Protein AF-A0A428TDK7-F1 (afdb_monomer)

Sequence (133 aa):
MKQLCYGEAQVRDIFYQRVRKECAEEIKAFAACALGRTFTVSFACRPEHRTMNSCMKLHATQAEHDAAREEWFALRIERQKERERKAKMAAAQEEFMREWWGLPEHVRLSRQKEMEQRGERIHGLTAKDRPEK

Mean predicted aligned error: 12.49 Å

Structure (mmCIF, N/CA/C/O backbone):
data_AF-A0A428TDK7-F1
#
_entry.id   AF-A0A428TDK7-F1
#
loop_
_atom_site.group_PDB
_atom_site.id
_atom_site.type_symbol
_atom_site.label_atom_id
_atom_site.label_alt_id
_atom_site.label_comp_id
_atom_site.label_asym_id
_atom_site.label_entity_id
_atom_site.label_seq_id
_atom_site.pdbx_PDB_ins_code
_atom_site.Cartn_x
_atom_site.Cartn_y
_atom_site.Cartn_z
_atom_site.occupancy
_atom_site.B_iso_or_equiv
_atom_site.auth_seq_id
_atom_site.auth_comp_id
_atom_site.auth_asym_id
_atom_site.auth_atom_id
_atom_site.pdbx_PDB_model_num
ATOM 1 N N . MET A 1 1 ? 20.877 -19.533 3.302 1.00 40.62 1 MET A N 1
ATOM 2 C CA . MET A 1 1 ? 19.699 -19.366 4.192 1.00 40.62 1 MET A CA 1
ATOM 3 C C . MET A 1 1 ? 19.420 -17.931 4.662 1.00 40.62 1 MET A C 1
ATOM 5 O O . MET A 1 1 ? 18.272 -17.655 4.968 1.00 40.62 1 MET A O 1
ATOM 9 N N . LYS A 1 2 ? 20.375 -16.982 4.676 1.00 38.44 2 LYS A N 1
ATOM 10 C CA . LYS A 1 2 ? 20.127 -15.599 5.159 1.00 38.44 2 LYS A CA 1
ATOM 11 C C . LYS A 1 2 ? 19.197 -14.722 4.289 1.00 38.44 2 LYS A C 1
ATOM 13 O O . LYS A 1 2 ? 18.702 -13.716 4.779 1.00 38.44 2 LYS A O 1
ATOM 18 N N . GLN A 1 3 ? 18.895 -15.102 3.042 1.00 43.09 3 GLN A N 1
ATOM 19 C CA . GLN A 1 3 ? 18.046 -14.298 2.141 1.00 43.09 3 GLN A CA 1
ATOM 20 C C . GLN A 1 3 ? 16.531 -14.397 2.424 1.00 43.09 3 GLN A C 1
ATOM 22 O O . GLN A 1 3 ? 15.757 -13.645 1.834 1.00 43.09 3 GLN A O 1
ATOM 27 N N . LEU A 1 4 ? 16.097 -15.317 3.294 1.00 51.19 4 LEU A N 1
ATOM 28 C CA . LEU A 1 4 ? 14.676 -15.557 3.584 1.00 51.19 4 LEU A CA 1
ATOM 29 C C . LEU A 1 4 ? 14.100 -14.623 4.670 1.00 51.19 4 LEU A C 1
ATOM 31 O O . LEU A 1 4 ? 12.904 -14.369 4.653 1.00 51.19 4 LEU A O 1
ATOM 35 N N . CYS A 1 5 ? 14.924 -14.038 5.552 1.00 50.19 5 CYS A N 1
ATOM 36 C CA . CYS A 1 5 ? 14.425 -13.219 6.674 1.00 50.19 5 CYS A CA 1
ATOM 37 C C . CYS A 1 5 ? 14.061 -11.765 6.315 1.00 50.19 5 CYS A C 1
ATOM 39 O O . CYS A 1 5 ? 13.210 -11.178 6.974 1.00 50.19 5 CYS A O 1
ATOM 41 N N . TYR A 1 6 ? 14.671 -11.156 5.288 1.00 54.62 6 TYR A N 1
ATOM 42 C CA . TYR A 1 6 ? 14.461 -9.723 4.989 1.00 54.62 6 TYR A CA 1
ATOM 43 C C . TYR A 1 6 ? 13.045 -9.412 4.454 1.00 54.62 6 TYR A C 1
ATOM 45 O O . TYR A 1 6 ? 12.609 -8.265 4.471 1.00 54.62 6 TYR A O 1
ATOM 53 N N . GLY A 1 7 ? 12.309 -10.427 3.986 1.00 64.56 7 GLY A N 1
ATOM 54 C CA . GLY A 1 7 ? 10.972 -10.266 3.403 1.00 64.56 7 GLY A CA 1
ATOM 55 C C . GLY A 1 7 ? 9.819 -10.244 4.408 1.00 64.56 7 GLY A C 1
ATOM 56 O O . GLY A 1 7 ? 8.739 -9.777 4.060 1.00 64.56 7 GLY A O 1
ATOM 57 N N . GLU A 1 8 ? 10.014 -10.705 5.647 1.00 70.88 8 GLU A N 1
ATOM 58 C CA . GLU A 1 8 ? 8.889 -10.933 6.569 1.00 70.88 8 GLU A CA 1
ATOM 59 C C . GLU A 1 8 ? 8.177 -9.641 6.988 1.00 70.88 8 GLU A C 1
ATOM 61 O O . GLU A 1 8 ? 6.958 -9.630 7.126 1.00 70.88 8 GLU A O 1
ATOM 66 N N . ALA A 1 9 ? 8.905 -8.524 7.100 1.00 78.94 9 ALA A N 1
ATOM 67 C CA . ALA A 1 9 ? 8.295 -7.224 7.379 1.00 78.94 9 ALA A CA 1
ATOM 68 C C . ALA A 1 9 ? 7.352 -6.773 6.247 1.00 78.94 9 ALA A C 1
ATOM 70 O O . ALA A 1 9 ? 6.251 -6.310 6.524 1.00 78.94 9 ALA A O 1
ATOM 71 N N . GLN A 1 10 ? 7.744 -6.975 4.983 1.00 79.06 10 GLN A N 1
ATOM 72 C CA . GLN A 1 10 ? 6.904 -6.628 3.830 1.00 79.06 10 GLN A CA 1
ATOM 73 C C . GLN A 1 10 ? 5.713 -7.577 3.672 1.00 79.06 10 GLN A C 1
ATOM 75 O O . GLN A 1 10 ? 4.628 -7.132 3.306 1.00 79.06 10 GLN A O 1
ATOM 80 N N . VAL A 1 11 ? 5.892 -8.869 3.968 1.00 84.88 11 VAL A N 1
ATOM 81 C CA . VAL A 1 11 ? 4.779 -9.833 4.014 1.00 84.88 11 VAL A CA 1
ATOM 82 C C . VAL A 1 11 ? 3.766 -9.411 5.078 1.00 84.88 11 VAL A C 1
ATOM 84 O O . VAL A 1 11 ? 2.566 -9.387 4.812 1.00 84.88 11 VAL A O 1
ATOM 87 N N . ARG A 1 12 ? 4.245 -8.986 6.251 1.00 84.31 12 ARG A N 1
ATOM 88 C CA . ARG A 1 12 ? 3.403 -8.497 7.344 1.00 84.31 12 ARG A CA 1
ATOM 89 C C . ARG A 1 12 ? 2.612 -7.240 6.959 1.00 84.31 12 ARG A C 1
ATOM 91 O O . ARG A 1 12 ? 1.458 -7.108 7.358 1.00 84.31 12 ARG A O 1
ATOM 98 N N . ASP A 1 13 ? 3.190 -6.343 6.163 1.00 86.44 13 ASP A N 1
ATOM 99 C CA . ASP A 1 13 ? 2.483 -5.156 5.670 1.00 86.44 13 ASP A CA 1
ATOM 100 C C . ASP A 1 13 ? 1.353 -5.523 4.695 1.00 86.44 13 ASP A C 1
ATOM 102 O O . ASP A 1 13 ? 0.246 -5.000 4.828 1.00 86.44 13 ASP A O 1
ATOM 106 N N . ILE A 1 14 ? 1.592 -6.455 3.763 1.00 86.56 14 ILE A N 1
ATOM 107 C CA . ILE A 1 14 ? 0.556 -6.971 2.845 1.00 86.56 14 ILE A CA 1
ATOM 108 C C . ILE A 1 14 ? -0.558 -7.665 3.635 1.00 86.56 14 ILE A C 1
ATOM 110 O O . ILE A 1 14 ? -1.741 -7.405 3.411 1.00 86.56 14 ILE A O 1
ATOM 114 N N . PHE A 1 15 ? -0.181 -8.491 4.610 1.00 88.06 15 PHE A N 1
ATOM 115 C CA . PHE A 1 15 ? -1.111 -9.157 5.514 1.00 88.06 15 PHE A CA 1
ATOM 116 C C . PHE A 1 15 ? -1.991 -8.147 6.265 1.00 88.06 15 PHE A C 1
ATOM 118 O O . PHE A 1 15 ? -3.217 -8.220 6.194 1.00 88.06 15 PHE A O 1
ATOM 125 N N . TYR A 1 16 ? -1.401 -7.134 6.909 1.00 87.06 16 TYR A N 1
ATOM 126 C CA . TYR A 1 16 ? -2.186 -6.110 7.598 1.00 87.06 16 TYR A CA 1
ATOM 127 C C . TYR A 1 16 ? -3.047 -5.280 6.645 1.00 87.06 16 TYR A C 1
ATOM 129 O O . TYR A 1 16 ? -4.131 -4.855 7.038 1.00 87.06 16 TYR A O 1
ATOM 137 N N . GLN A 1 17 ? -2.613 -5.044 5.405 1.00 88.62 17 GLN A N 1
ATOM 138 C CA . GLN A 1 17 ? -3.447 -4.377 4.406 1.00 88.62 17 GLN A CA 1
ATOM 139 C C . GLN A 1 17 ? -4.688 -5.200 4.046 1.00 88.62 17 GLN A C 1
ATOM 141 O O . GLN A 1 17 ? -5.762 -4.614 3.929 1.00 88.62 17 GLN A O 1
ATOM 146 N N . ARG A 1 18 ? -4.576 -6.527 3.906 1.00 86.81 18 ARG A N 1
ATOM 147 C CA . ARG A 1 18 ? -5.729 -7.410 3.653 1.00 86.81 18 ARG A CA 1
ATOM 148 C C . ARG A 1 18 ? -6.702 -7.420 4.830 1.00 86.81 18 ARG A C 1
ATOM 150 O O . ARG A 1 18 ? -7.862 -7.062 4.655 1.00 86.81 18 ARG A O 1
ATOM 157 N N . VAL A 1 19 ? -6.205 -7.671 6.043 1.00 88.88 19 VAL A N 1
ATOM 158 C CA . VAL A 1 19 ? -7.036 -7.684 7.263 1.00 88.88 19 VAL A CA 1
ATOM 159 C C . VAL A 1 19 ? -7.736 -6.332 7.470 1.00 88.88 19 VAL A C 1
ATOM 161 O O . VAL A 1 19 ? -8.909 -6.280 7.829 1.00 88.88 19 VAL A O 1
ATOM 164 N N . ARG A 1 20 ? -7.063 -5.206 7.193 1.00 88.62 20 ARG A N 1
ATOM 165 C CA . ARG A 1 20 ? -7.688 -3.872 7.281 1.00 88.62 20 ARG A CA 1
ATOM 166 C C . ARG A 1 20 ? -8.765 -3.630 6.224 1.00 88.62 20 ARG A C 1
ATOM 168 O O . ARG A 1 20 ? -9.675 -2.855 6.495 1.00 88.62 20 ARG A O 1
ATOM 175 N N . LYS A 1 21 ? -8.660 -4.239 5.039 1.00 89.62 21 LYS A N 1
ATOM 176 C CA . LYS A 1 21 ? -9.705 -4.156 4.006 1.00 89.62 21 LYS A CA 1
ATOM 177 C C . LYS A 1 21 ? -10.955 -4.925 4.426 1.00 89.62 21 LYS A C 1
ATOM 179 O O . LYS A 1 21 ? -12.052 -4.425 4.224 1.00 89.62 21 LYS A O 1
ATOM 184 N N . GLU A 1 22 ? -10.786 -6.093 5.038 1.00 89.06 22 GLU A N 1
ATOM 185 C CA . GLU A 1 22 ? -11.902 -6.909 5.536 1.00 89.06 22 GLU A CA 1
ATOM 186 C C . GLU A 1 22 ? -12.581 -6.258 6.750 1.00 89.06 22 GLU A C 1
ATOM 188 O O . GLU A 1 22 ? -13.803 -6.160 6.801 1.00 89.06 22 GLU A O 1
ATOM 193 N N . CYS A 1 23 ? -11.797 -5.705 7.679 1.00 92.25 23 CYS A N 1
ATOM 194 C CA . CYS A 1 23 ? -12.297 -5.026 8.879 1.00 92.25 23 CYS A CA 1
ATOM 195 C C . CYS A 1 23 ? -12.524 -3.510 8.696 1.00 92.25 23 CYS A C 1
ATOM 197 O O . CYS A 1 23 ? -12.451 -2.754 9.669 1.00 92.25 23 CYS A O 1
ATOM 199 N N . ALA A 1 24 ? -12.762 -3.035 7.468 1.00 92.62 24 ALA A N 1
ATOM 200 C CA . ALA A 1 24 ? -12.811 -1.601 7.162 1.00 92.62 24 ALA A CA 1
ATOM 201 C C . ALA A 1 24 ? -13.914 -0.848 7.931 1.00 92.62 24 ALA A C 1
ATOM 203 O O . ALA A 1 24 ? -13.671 0.256 8.423 1.00 92.62 24 ALA A O 1
ATOM 204 N N . GLU A 1 25 ? -15.094 -1.452 8.087 1.00 92.12 25 GLU A N 1
ATOM 205 C CA . GLU A 1 25 ? -16.227 -0.831 8.786 1.00 92.12 25 GLU A CA 1
ATOM 206 C C . GLU A 1 25 ? -15.944 -0.634 10.284 1.00 92.12 25 GLU A C 1
ATOM 208 O O . GLU A 1 25 ? -16.181 0.446 10.827 1.00 92.12 25 GLU A O 1
ATOM 213 N N . GLU A 1 26 ? -15.320 -1.617 10.938 1.00 90.44 26 GLU A N 1
ATOM 214 C CA . GLU A 1 26 ? -14.972 -1.523 12.362 1.00 90.44 26 GLU A CA 1
ATOM 215 C C . GLU A 1 26 ? -13.858 -0.503 12.624 1.00 90.44 26 GLU A C 1
ATOM 217 O O . GLU A 1 26 ? -13.877 0.234 13.613 1.00 9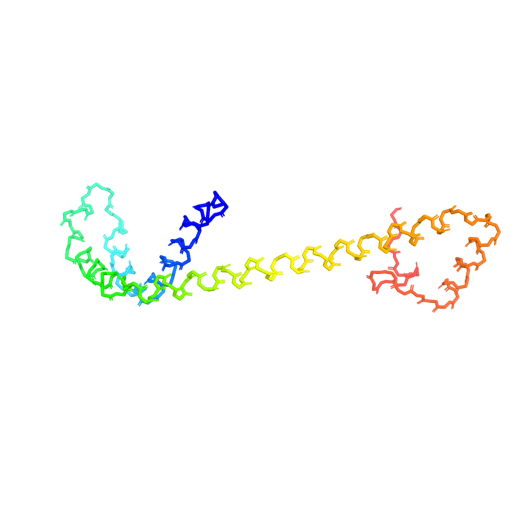0.44 26 GLU A O 1
ATOM 222 N N . ILE A 1 27 ? -12.896 -0.408 11.701 1.00 90.69 27 ILE A N 1
ATOM 223 C CA . ILE A 1 27 ? -11.845 0.616 11.747 1.00 90.69 27 ILE A CA 1
ATOM 224 C C . ILE A 1 27 ? -12.458 2.008 11.567 1.00 90.69 27 ILE A C 1
ATOM 226 O O . ILE A 1 27 ? -12.055 2.955 12.246 1.00 90.69 27 ILE A O 1
ATOM 230 N N . LYS A 1 28 ? -13.451 2.147 10.684 1.00 92.94 28 LYS A N 1
ATOM 231 C CA . LYS A 1 28 ? -14.156 3.410 10.453 1.00 92.94 28 LYS A CA 1
ATOM 232 C C . LYS A 1 28 ? -14.980 3.832 11.669 1.00 92.94 28 LYS A C 1
ATOM 234 O O . LYS A 1 28 ? -14.956 5.011 12.015 1.00 92.94 28 LYS A O 1
ATOM 239 N N . ALA A 1 29 ? -15.641 2.896 12.350 1.00 92.00 29 ALA A N 1
ATOM 240 C CA . ALA A 1 29 ? -16.352 3.163 13.601 1.00 92.00 29 ALA A CA 1
ATOM 241 C C . ALA A 1 29 ? -15.399 3.654 14.706 1.00 92.00 29 ALA A C 1
ATOM 243 O O . ALA A 1 29 ? -15.666 4.663 15.364 1.00 92.00 29 ALA A O 1
ATOM 244 N N . PHE A 1 30 ? -14.236 3.009 14.852 1.00 91.25 30 PHE A N 1
ATOM 245 C CA . PHE A 1 30 ? -13.193 3.472 15.769 1.00 91.25 30 PHE A CA 1
ATOM 246 C C . PHE A 1 30 ? -12.669 4.867 15.392 1.00 91.25 30 PHE A C 1
ATOM 248 O O . PHE A 1 30 ? -12.546 5.736 16.257 1.00 91.25 30 PHE A O 1
ATOM 255 N N . ALA A 1 31 ? -12.414 5.112 14.102 1.00 92.25 31 ALA A N 1
ATOM 256 C CA . ALA A 1 31 ? -11.965 6.411 13.612 1.00 92.25 31 ALA A CA 1
ATOM 257 C C . ALA A 1 31 ? -13.002 7.509 13.887 1.00 92.25 31 ALA A C 1
ATOM 259 O O . ALA A 1 31 ? -12.635 8.567 14.387 1.00 92.25 31 ALA A O 1
ATOM 260 N N . ALA A 1 32 ? -14.289 7.246 13.651 1.00 92.12 32 ALA A N 1
ATOM 261 C CA . ALA A 1 32 ? -15.371 8.185 13.936 1.00 92.12 32 ALA A CA 1
ATOM 262 C C . ALA A 1 32 ? -15.419 8.589 15.418 1.00 92.12 32 ALA A C 1
ATOM 264 O O . ALA A 1 32 ? -15.594 9.764 15.725 1.00 92.12 32 ALA A O 1
ATOM 265 N N . CYS A 1 33 ? -15.193 7.644 16.335 1.00 90.12 33 CYS A N 1
ATOM 266 C CA . CYS A 1 33 ? -15.114 7.939 17.765 1.00 90.12 33 CYS A CA 1
ATOM 267 C C . CYS A 1 33 ? -13.841 8.727 18.145 1.00 90.12 33 CYS A C 1
ATOM 269 O O . CYS A 1 33 ? -13.865 9.560 19.056 1.00 90.12 33 CYS A O 1
ATOM 271 N N . ALA A 1 34 ? -12.725 8.473 17.456 1.00 90.69 34 ALA A N 1
ATOM 272 C CA . ALA A 1 34 ? -11.449 9.145 17.697 1.00 90.69 34 ALA A CA 1
ATOM 273 C C . ALA A 1 34 ? -11.389 10.575 17.120 1.00 90.69 34 ALA A C 1
ATOM 275 O O . ALA A 1 34 ? -10.596 11.392 17.593 1.00 90.69 34 ALA A O 1
ATOM 276 N N . LEU A 1 35 ? -12.230 10.911 16.135 1.00 88.75 35 LEU A N 1
ATOM 277 C CA . LEU A 1 35 ? -12.323 12.258 15.567 1.00 88.75 35 LEU A CA 1
ATOM 278 C C . LEU A 1 35 ? -12.818 13.255 16.631 1.00 88.75 35 LEU A C 1
ATOM 280 O O . LEU A 1 35 ? -14.003 13.343 16.932 1.00 88.75 35 LEU A O 1
ATOM 284 N N . GLY A 1 36 ? -11.886 14.015 17.212 1.00 83.62 36 GLY A N 1
ATOM 285 C CA . GLY A 1 36 ? -12.171 15.053 18.213 1.00 83.62 36 GLY A CA 1
ATOM 286 C C . GLY A 1 36 ? -11.781 14.694 19.649 1.00 83.62 36 GLY A C 1
ATOM 287 O O . GLY A 1 36 ? -11.949 15.511 20.551 1.00 83.62 36 GLY A O 1
ATOM 288 N N . ARG A 1 37 ? -11.211 13.507 19.880 1.00 85.12 37 ARG A N 1
ATOM 289 C CA . ARG A 1 37 ? -10.626 13.115 21.169 1.00 85.12 37 ARG A CA 1
ATOM 290 C C . ARG A 1 37 ? -9.137 12.875 20.934 1.00 85.12 37 ARG A C 1
ATOM 292 O O . ARG A 1 37 ? -8.775 12.038 20.126 1.00 85.12 37 ARG A O 1
ATOM 299 N N . THR A 1 38 ? -8.258 13.622 21.595 1.00 80.94 38 THR A N 1
ATOM 300 C CA . THR A 1 38 ? -6.795 13.461 21.441 1.00 80.94 38 THR A CA 1
ATOM 301 C C . THR A 1 38 ? -6.180 12.699 22.609 1.00 80.94 38 THR A C 1
ATOM 303 O O . THR A 1 38 ? -5.324 11.845 22.409 1.00 80.94 38 THR A O 1
ATOM 306 N N . PHE A 1 39 ? -6.666 12.946 23.828 1.00 84.44 39 PHE A N 1
ATOM 307 C CA . PHE A 1 39 ? -6.111 12.356 25.052 1.00 84.44 39 PHE A CA 1
ATOM 308 C C . PHE A 1 39 ? -6.995 11.265 25.669 1.00 84.44 39 PHE A C 1
ATOM 310 O O . PHE A 1 39 ? -6.495 10.350 26.316 1.00 84.44 39 PHE A O 1
ATOM 317 N N . THR A 1 40 ? -8.312 11.320 25.455 1.00 89.06 40 THR A N 1
ATOM 318 C CA . THR A 1 40 ? -9.278 10.420 26.111 1.00 89.06 40 THR A CA 1
ATOM 319 C C . THR A 1 40 ? -9.741 9.253 25.233 1.00 89.06 40 THR A C 1
ATOM 321 O O . THR A 1 40 ? -10.588 8.472 25.665 1.00 89.06 40 THR A O 1
ATOM 324 N N . VAL A 1 41 ? -9.174 9.082 24.031 1.00 89.50 41 VAL A N 1
ATOM 325 C CA . VAL A 1 41 ? -9.573 8.052 23.043 1.00 89.50 41 VAL A CA 1
ATOM 326 C C . VAL A 1 41 ? -9.56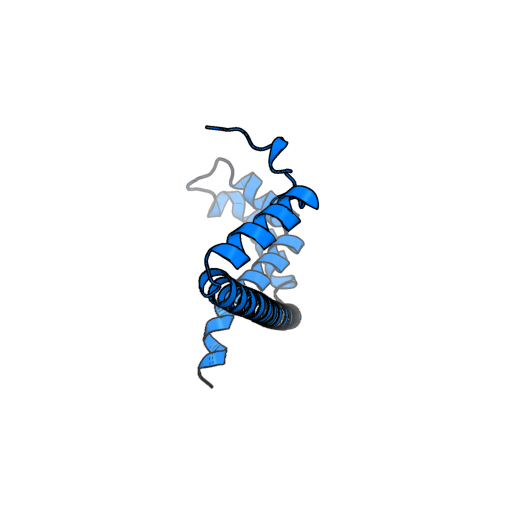4 6.649 23.639 1.00 89.50 41 VAL A C 1
ATOM 328 O O . VAL A 1 41 ? -10.543 5.919 23.509 1.00 89.50 41 VAL A O 1
ATOM 331 N N . SER A 1 42 ? -8.494 6.283 24.348 1.00 84.00 42 SER A N 1
ATOM 332 C CA . SER A 1 42 ? -8.307 4.933 24.897 1.00 84.00 42 SER A CA 1
ATOM 333 C C . SER A 1 42 ? -9.387 4.523 25.904 1.00 84.00 42 SER A C 1
ATOM 335 O O . SER A 1 42 ? -9.646 3.333 26.084 1.00 84.00 42 SER A O 1
ATOM 337 N N . PHE A 1 43 ? -10.027 5.495 26.559 1.00 87.81 43 PHE A N 1
ATOM 338 C CA . PHE A 1 43 ? -11.106 5.255 27.518 1.00 87.81 43 PHE A CA 1
ATOM 339 C C . PHE A 1 43 ? -12.481 5.445 26.884 1.00 87.81 43 PHE A C 1
ATOM 341 O O . PHE A 1 43 ? -13.363 4.611 27.074 1.00 87.81 43 PHE A O 1
ATOM 348 N N . ALA A 1 44 ? -12.654 6.516 26.112 1.00 89.31 44 ALA A N 1
ATOM 349 C CA . ALA A 1 44 ? -13.943 6.919 25.570 1.00 89.31 44 ALA A CA 1
ATOM 350 C C . ALA A 1 44 ? -14.351 6.140 24.304 1.00 89.31 44 ALA A C 1
ATOM 352 O O . ALA A 1 44 ? -15.538 6.073 24.012 1.00 89.31 44 ALA A O 1
ATOM 353 N N . CYS A 1 45 ? -13.389 5.549 23.585 1.00 92.94 45 CYS A N 1
ATOM 354 C CA . CYS A 1 45 ? -13.598 4.705 22.395 1.00 92.94 45 CYS A CA 1
ATOM 355 C C . CYS A 1 45 ? -13.196 3.243 22.637 1.00 92.94 45 CYS A C 1
ATOM 357 O O . CYS A 1 45 ? -12.802 2.503 21.732 1.00 92.94 45 CYS A O 1
ATOM 359 N N . ARG A 1 46 ? -13.211 2.825 23.906 1.00 91.56 46 ARG A N 1
ATOM 360 C CA . ARG A 1 46 ? -12.851 1.472 24.328 1.00 91.56 46 ARG A CA 1
ATOM 361 C C . ARG A 1 46 ? -13.760 0.369 23.749 1.00 91.56 46 ARG A C 1
ATOM 363 O O . ARG A 1 46 ? -13.202 -0.692 23.447 1.00 91.56 46 ARG A O 1
ATOM 370 N N . PRO A 1 47 ? -15.094 0.540 23.603 1.00 91.06 47 PRO A N 1
ATOM 371 C CA . PRO A 1 47 ? -15.927 -0.501 23.004 1.00 91.06 47 PRO A CA 1
ATOM 372 C C . PRO A 1 47 ? -15.631 -0.677 21.510 1.00 91.06 47 PRO A C 1
ATOM 374 O O . PRO A 1 47 ? -15.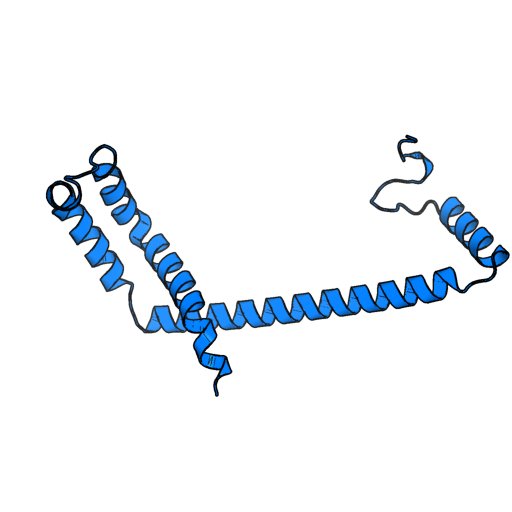386 -1.803 21.085 1.00 91.06 47 PRO A O 1
ATOM 377 N N . GLU A 1 48 ? -15.515 0.411 20.749 1.00 90.50 48 GLU A N 1
ATOM 378 C CA . GLU A 1 48 ? -15.188 0.386 19.316 1.00 90.50 48 GLU A CA 1
ATOM 379 C C . GLU A 1 48 ? -13.792 -0.205 19.086 1.00 90.50 48 GLU A C 1
ATOM 381 O O . GLU A 1 48 ? -13.591 -1.045 18.210 1.00 90.50 48 GLU A O 1
ATOM 386 N N . HIS A 1 49 ? -12.826 0.148 19.942 1.00 90.19 49 HIS A N 1
ATOM 387 C CA . HIS A 1 49 ? -11.488 -0.441 19.911 1.00 90.19 49 HIS A CA 1
ATOM 388 C C . HIS A 1 49 ? -11.508 -1.958 20.156 1.00 90.19 49 HIS A C 1
ATOM 390 O O . HIS A 1 49 ? -10.706 -2.693 19.576 1.00 90.19 49 HIS A O 1
ATOM 396 N N . ARG A 1 50 ? -12.405 -2.465 21.015 1.00 92.06 50 ARG A N 1
ATOM 397 C CA . ARG A 1 50 ? -12.546 -3.910 21.244 1.00 92.06 50 ARG A CA 1
ATOM 398 C C . ARG A 1 50 ? -13.149 -4.602 20.024 1.00 92.06 50 ARG A C 1
ATOM 400 O O . ARG A 1 50 ? -12.609 -5.635 19.639 1.00 92.06 50 ARG A O 1
ATOM 407 N N . THR A 1 51 ? -14.190 -4.032 19.420 1.00 92.94 51 THR A N 1
ATOM 408 C CA . THR A 1 51 ? -14.839 -4.581 18.217 1.00 92.94 51 THR A CA 1
ATOM 409 C C . THR A 1 51 ? -13.868 -4.653 17.036 1.00 92.94 51 THR A C 1
ATOM 411 O O . THR A 1 51 ? -13.711 -5.707 16.415 1.00 92.94 51 THR A O 1
ATOM 414 N N . MET A 1 52 ? -13.106 -3.578 16.804 1.00 91.44 52 MET A N 1
ATOM 415 C CA . MET A 1 52 ? -12.047 -3.549 15.792 1.00 91.44 52 MET A CA 1
ATOM 416 C C . MET A 1 52 ? -11.011 -4.655 16.041 1.00 91.44 52 MET A C 1
ATOM 418 O O . MET A 1 52 ? -10.686 -5.427 15.139 1.00 91.44 52 MET A O 1
ATOM 422 N N . ASN A 1 53 ? -10.525 -4.790 17.280 1.00 91.00 53 ASN A N 1
ATOM 423 C CA . ASN A 1 53 ? -9.551 -5.827 17.621 1.00 91.00 53 ASN A CA 1
ATOM 424 C C . ASN A 1 53 ? -10.117 -7.251 17.535 1.00 91.00 53 ASN A C 1
ATOM 426 O O . ASN A 1 53 ? -9.361 -8.167 17.216 1.00 91.00 53 ASN A O 1
ATOM 430 N N . SER A 1 54 ? -11.404 -7.475 17.820 1.00 92.06 54 SER A N 1
ATOM 431 C CA . SER A 1 54 ? -12.008 -8.796 17.617 1.00 92.06 54 SER A CA 1
ATOM 432 C C . SER A 1 54 ? -12.065 -9.161 16.140 1.00 92.06 54 SER A C 1
ATOM 434 O O . SER A 1 54 ? -11.667 -10.271 15.806 1.00 92.06 54 SER A O 1
ATOM 436 N N . CYS A 1 55 ? -12.444 -8.226 15.260 1.00 90.50 55 CYS A N 1
ATOM 437 C CA . CYS A 1 55 ? -12.415 -8.465 13.815 1.00 90.50 55 CYS A CA 1
ATOM 438 C C . CYS A 1 55 ? -10.993 -8.801 13.349 1.00 90.50 55 CYS A C 1
ATOM 440 O O . CYS A 1 55 ? -10.760 -9.854 12.759 1.00 90.50 55 CYS A O 1
ATOM 442 N N . MET A 1 56 ? -10.003 -7.980 13.718 1.00 87.94 56 MET A N 1
ATOM 443 C CA . MET A 1 56 ? -8.616 -8.226 13.310 1.00 87.94 56 MET A CA 1
ATOM 444 C C . MET A 1 56 ? -8.088 -9.584 13.788 1.00 87.94 56 MET A C 1
ATOM 446 O O . MET A 1 56 ? -7.329 -10.217 13.067 1.00 87.94 56 MET A O 1
ATOM 450 N N . LYS A 1 57 ? -8.487 -10.056 14.976 1.00 87.75 57 LYS A N 1
ATOM 451 C CA . LYS A 1 57 ? -8.082 -11.374 15.494 1.00 87.75 57 LYS A CA 1
ATOM 452 C C . LYS A 1 57 ? -8.738 -12.545 14.767 1.00 87.75 57 LYS A C 1
ATOM 454 O O . LYS A 1 57 ? -8.094 -13.577 14.635 1.00 87.75 57 LYS A O 1
ATOM 459 N N . LEU A 1 58 ? -9.984 -12.397 14.320 1.00 88.44 58 LEU A N 1
ATOM 460 C CA . LEU A 1 58 ? -10.683 -13.436 13.558 1.00 88.44 58 LEU A CA 1
ATOM 461 C C . LEU A 1 58 ? -10.027 -13.655 12.191 1.00 88.44 58 LEU A C 1
ATOM 463 O O . LEU A 1 58 ? -9.832 -14.795 11.783 1.00 88.44 58 LEU A O 1
ATOM 467 N N . HIS A 1 59 ? -9.635 -12.566 11.530 1.00 85.00 59 HIS A N 1
ATOM 468 C CA . HIS A 1 59 ? -9.008 -12.603 10.206 1.00 85.00 59 HIS A CA 1
ATOM 469 C C . HIS A 1 59 ? -7.488 -12.803 10.256 1.00 85.00 59 HIS A C 1
ATOM 471 O O . HIS A 1 59 ? -6.873 -13.167 9.256 1.00 85.00 59 HIS A O 1
ATOM 477 N N . ALA A 1 60 ? -6.861 -12.635 11.425 1.00 84.38 60 ALA A N 1
ATOM 478 C CA . ALA A 1 60 ? -5.443 -12.916 11.626 1.00 84.38 60 ALA A CA 1
ATOM 479 C C . ALA A 1 60 ? -5.153 -14.423 11.743 1.00 84.38 60 ALA A C 1
ATOM 481 O O . ALA A 1 60 ? -4.612 -14.894 12.746 1.00 84.38 60 ALA A O 1
ATOM 482 N N . THR A 1 61 ? -5.518 -15.188 10.715 1.00 84.81 61 THR A N 1
ATOM 483 C CA . THR A 1 61 ? -5.221 -16.619 10.632 1.00 84.81 61 THR A CA 1
ATOM 484 C C . THR A 1 61 ? -3.858 -16.869 9.990 1.00 84.81 61 THR A C 1
ATOM 486 O O . THR A 1 61 ? -3.363 -16.083 9.180 1.00 84.81 61 THR A O 1
ATOM 489 N N . GLN A 1 62 ? -3.252 -18.007 10.334 1.00 79.56 62 GLN A N 1
ATOM 490 C CA . GLN A 1 62 ? -1.996 -18.447 9.725 1.00 79.56 62 GLN A CA 1
ATOM 491 C C . GLN A 1 62 ? -2.151 -18.685 8.212 1.00 79.56 62 GLN A C 1
ATOM 493 O O . GLN A 1 62 ? -1.240 -18.375 7.451 1.00 79.56 62 GLN A O 1
ATOM 498 N N . ALA A 1 63 ? -3.325 -19.156 7.776 1.00 81.69 63 ALA A N 1
ATOM 499 C CA . ALA A 1 63 ? -3.639 -19.373 6.365 1.00 81.69 63 ALA A CA 1
ATOM 500 C C . ALA A 1 63 ? -3.578 -18.068 5.550 1.00 81.69 63 ALA A C 1
ATOM 502 O O . ALA A 1 63 ? -2.940 -18.031 4.500 1.00 81.69 63 ALA A O 1
ATOM 503 N N . GLU A 1 64 ? -4.149 -16.976 6.068 1.00 80.00 64 GLU A N 1
ATOM 504 C CA . GLU A 1 64 ? -4.056 -15.658 5.424 1.00 80.00 64 GLU A CA 1
ATOM 505 C C . GLU A 1 64 ? -2.618 -15.128 5.380 1.00 80.00 64 GLU A C 1
ATOM 507 O O . GLU A 1 64 ? -2.202 -14.486 4.413 1.00 80.00 64 GLU A O 1
ATOM 512 N N . HIS A 1 65 ? -1.824 -15.426 6.411 1.00 81.06 65 HIS A N 1
ATOM 513 C CA . HIS A 1 65 ? -0.416 -15.045 6.452 1.00 81.06 65 HIS A CA 1
ATOM 514 C C . HIS A 1 65 ? 0.416 -15.790 5.394 1.00 81.06 65 HIS A C 1
ATOM 516 O O . HIS A 1 65 ? 1.287 -15.194 4.753 1.00 81.06 65 HIS A O 1
ATOM 522 N N . ASP A 1 66 ? 0.138 -17.073 5.168 1.00 83.81 66 ASP A N 1
ATOM 523 C CA . ASP A 1 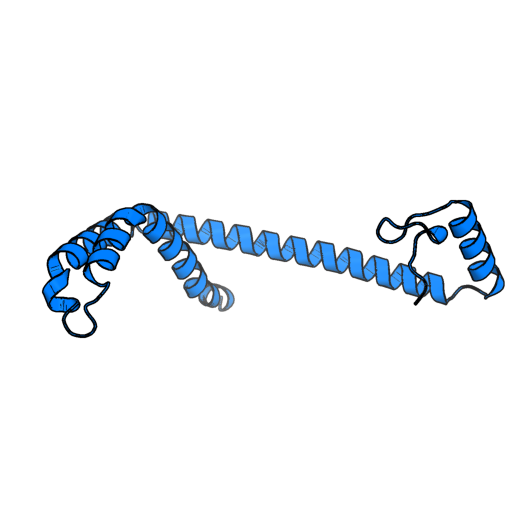66 ? 0.813 -17.862 4.137 1.00 83.81 66 ASP A CA 1
ATOM 524 C C . ASP A 1 66 ? 0.351 -17.467 2.723 1.00 83.81 66 ASP A C 1
ATOM 526 O O . ASP A 1 66 ? 1.191 -17.285 1.839 1.00 83.81 66 ASP A O 1
ATOM 530 N N . ALA A 1 67 ? -0.935 -17.163 2.526 1.00 84.38 67 ALA A N 1
ATOM 531 C CA . ALA A 1 67 ? -1.441 -16.610 1.266 1.00 84.38 67 ALA A CA 1
ATOM 532 C C . ALA A 1 67 ? -0.831 -15.231 0.932 1.00 84.38 67 ALA A C 1
ATOM 534 O O . ALA A 1 67 ? -0.543 -14.923 -0.229 1.00 84.38 67 ALA A O 1
ATOM 535 N N . ALA A 1 68 ? -0.603 -14.381 1.940 1.00 84.88 68 ALA A N 1
ATOM 536 C CA . ALA A 1 68 ? 0.100 -13.108 1.763 1.00 84.88 68 ALA A CA 1
ATOM 537 C C . ALA A 1 68 ? 1.581 -13.314 1.402 1.00 84.88 68 ALA A C 1
ATOM 539 O O . ALA A 1 68 ? 2.155 -12.551 0.618 1.00 84.88 68 ALA A O 1
ATOM 540 N N . ARG A 1 69 ? 2.208 -14.365 1.944 1.00 84.25 69 ARG A N 1
ATOM 541 C CA . ARG A 1 69 ? 3.589 -14.735 1.625 1.00 84.25 69 ARG A CA 1
ATOM 542 C C . ARG A 1 69 ? 3.716 -15.191 0.167 1.00 84.25 69 ARG A C 1
ATOM 544 O O . ARG A 1 69 ? 4.640 -14.751 -0.517 1.00 84.25 69 ARG A O 1
ATOM 551 N N . GLU A 1 70 ? 2.786 -16.005 -0.325 1.00 85.06 70 GLU A N 1
ATOM 552 C CA . GLU A 1 70 ? 2.742 -16.433 -1.731 1.00 85.06 70 GLU A CA 1
ATOM 553 C C . GLU A 1 70 ? 2.568 -15.253 -2.695 1.00 85.06 70 GLU A C 1
ATOM 555 O O . GLU A 1 70 ? 3.327 -15.131 -3.660 1.00 85.06 70 GLU A O 1
ATOM 560 N N . GLU A 1 71 ? 1.646 -14.331 -2.396 1.00 84.50 71 GLU A N 1
ATOM 561 C CA . GLU A 1 71 ? 1.464 -13.108 -3.189 1.00 84.50 71 GLU A CA 1
ATOM 562 C C . GLU A 1 71 ? 2.750 -12.271 -3.224 1.00 84.50 71 GLU A C 1
ATOM 564 O O . GLU A 1 71 ? 3.178 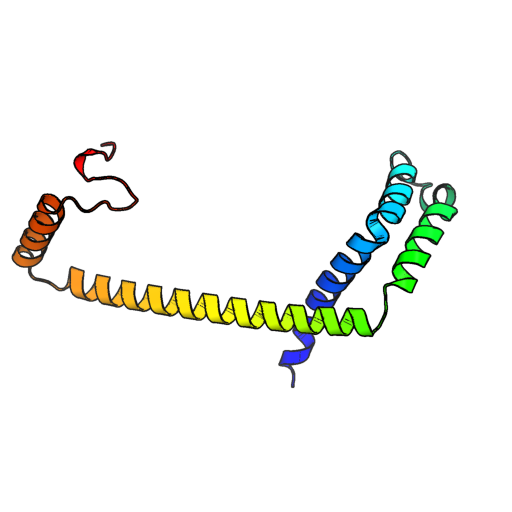-11.817 -4.289 1.00 84.50 71 GLU A O 1
ATOM 569 N N . TRP A 1 72 ? 3.414 -12.096 -2.078 1.00 85.38 72 TRP A N 1
ATOM 570 C CA . TRP A 1 72 ? 4.667 -11.347 -2.018 1.00 85.38 72 TRP A CA 1
ATOM 571 C C . TRP A 1 72 ? 5.760 -11.991 -2.877 1.00 85.38 72 TRP A C 1
ATOM 573 O O . TRP A 1 72 ? 6.479 -11.291 -3.600 1.00 85.38 72 TRP A O 1
ATOM 583 N N . PHE A 1 73 ? 5.875 -13.321 -2.842 1.00 84.38 73 PHE A N 1
ATOM 584 C CA . PHE A 1 73 ? 6.813 -14.040 -3.698 1.00 84.38 73 PHE A CA 1
ATOM 585 C C . PHE A 1 73 ? 6.471 -13.871 -5.183 1.00 84.38 73 PHE A C 1
ATOM 587 O O . PHE A 1 73 ? 7.376 -13.577 -5.968 1.00 84.38 73 PHE A O 1
ATOM 594 N N . ALA A 1 74 ? 5.195 -13.962 -5.568 1.00 87.12 74 ALA A N 1
ATOM 595 C CA . ALA A 1 74 ? 4.753 -13.747 -6.946 1.00 87.12 74 ALA A CA 1
ATOM 596 C C . ALA A 1 74 ? 5.095 -12.332 -7.444 1.00 87.12 74 ALA A C 1
ATOM 598 O O . ALA A 1 74 ? 5.740 -12.171 -8.483 1.00 87.12 74 ALA A O 1
ATOM 599 N N . LEU A 1 75 ? 4.765 -11.303 -6.657 1.00 85.19 75 LEU A N 1
ATOM 600 C CA . LEU A 1 75 ? 5.081 -9.906 -6.969 1.00 85.19 75 LEU A CA 1
ATOM 601 C C . LEU A 1 75 ? 6.589 -9.665 -7.073 1.00 85.19 75 LEU A C 1
ATOM 603 O O . LEU A 1 75 ? 7.047 -8.881 -7.907 1.00 85.19 75 LEU A O 1
ATOM 607 N N . ARG A 1 76 ? 7.388 -10.328 -6.231 1.00 84.69 76 ARG A N 1
ATOM 608 C CA . ARG A 1 76 ? 8.847 -10.210 -6.281 1.00 84.69 76 ARG A CA 1
ATOM 609 C C . ARG A 1 76 ? 9.409 -10.793 -7.574 1.00 84.69 76 ARG A C 1
ATOM 611 O O . ARG A 1 76 ? 10.268 -10.154 -8.180 1.00 84.69 76 ARG A O 1
ATOM 618 N N . ILE A 1 77 ? 8.937 -11.968 -7.987 1.00 85.38 77 ILE A N 1
ATOM 619 C CA . ILE A 1 77 ? 9.340 -12.593 -9.252 1.00 85.38 77 ILE A CA 1
ATOM 620 C C . ILE A 1 77 ? 8.933 -11.711 -10.434 1.00 85.38 77 ILE A C 1
ATOM 622 O O . ILE A 1 77 ? 9.746 -11.487 -11.328 1.00 85.38 77 ILE A O 1
ATOM 626 N N . GLU A 1 78 ? 7.730 -11.138 -10.410 1.00 86.31 78 GLU A N 1
ATOM 627 C CA . GLU A 1 78 ? 7.269 -10.252 -11.480 1.00 86.31 78 GLU A CA 1
ATOM 628 C C . GLU A 1 78 ? 8.140 -8.993 -11.597 1.00 86.31 78 GLU A C 1
ATOM 630 O O . GLU A 1 78 ? 8.614 -8.656 -12.681 1.00 86.31 78 GLU A O 1
ATOM 635 N N . ARG A 1 79 ? 8.486 -8.358 -10.467 1.00 85.81 79 ARG A N 1
ATOM 636 C CA . ARG A 1 79 ? 9.422 -7.218 -10.454 1.00 85.81 79 ARG A CA 1
ATOM 637 C C . ARG A 1 79 ? 10.811 -7.585 -10.979 1.00 85.81 79 ARG A C 1
ATOM 639 O O . ARG A 1 79 ? 11.477 -6.728 -11.555 1.00 85.81 79 ARG A O 1
ATOM 646 N N . GLN A 1 80 ? 11.288 -8.812 -10.753 1.00 87.75 80 GLN A N 1
ATOM 647 C CA . GLN A 1 80 ? 12.561 -9.271 -11.323 1.00 87.75 80 GLN A CA 1
ATOM 648 C C . GLN A 1 80 ? 12.456 -9.420 -12.843 1.00 87.75 80 GLN A C 1
ATOM 650 O O . GLN A 1 80 ? 13.270 -8.840 -13.557 1.00 87.75 80 GLN A O 1
ATOM 655 N N . LYS A 1 81 ? 11.407 -10.085 -13.344 1.00 91.00 81 LYS A N 1
ATOM 656 C CA . LYS A 1 81 ? 11.154 -10.224 -14.788 1.00 91.00 81 LYS A CA 1
ATOM 657 C C . LYS A 1 81 ? 11.032 -8.870 -15.481 1.00 91.00 81 LYS A C 1
ATOM 659 O O . LYS A 1 81 ? 11.580 -8.675 -16.563 1.00 91.00 81 LYS A O 1
ATOM 664 N N . GLU A 1 82 ? 10.350 -7.911 -14.862 1.00 91.25 82 GLU A N 1
ATOM 665 C CA . GLU A 1 82 ? 10.214 -6.563 -15.411 1.00 91.25 82 GLU A CA 1
ATOM 666 C C . GLU A 1 82 ? 11.572 -5.846 -15.501 1.00 91.25 82 GLU A C 1
ATOM 668 O O . GLU A 1 82 ? 11.870 -5.209 -16.513 1.00 91.25 82 GLU A O 1
ATOM 673 N N . ARG A 1 83 ? 12.429 -5.990 -14.481 1.00 89.44 83 ARG A N 1
ATOM 674 C CA . ARG A 1 83 ? 13.798 -5.450 -14.499 1.00 89.44 83 ARG A CA 1
ATOM 675 C C . ARG A 1 83 ? 14.648 -6.100 -15.581 1.00 89.44 83 ARG A C 1
ATOM 677 O O . ARG A 1 83 ? 15.341 -5.383 -16.289 1.00 89.44 83 ARG A O 1
ATOM 684 N N . GLU A 1 84 ? 14.561 -7.415 -15.752 1.00 92.44 84 GLU A N 1
ATOM 685 C CA . GLU A 1 84 ? 15.268 -8.126 -16.822 1.00 92.44 84 GLU A CA 1
ATOM 686 C C . GLU A 1 84 ? 14.802 -7.675 -18.208 1.00 92.44 84 GLU A C 1
ATOM 688 O O . GLU A 1 84 ? 15.624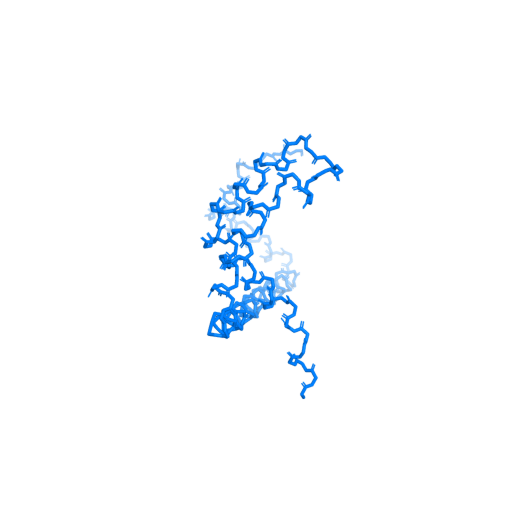 -7.451 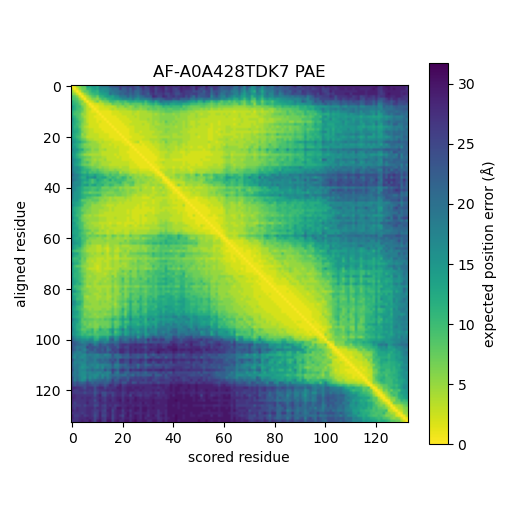-19.093 1.00 92.44 84 GLU A O 1
ATOM 693 N N . ARG A 1 85 ? 13.492 -7.485 -18.406 1.00 92.50 85 ARG A N 1
ATOM 694 C CA . ARG A 1 85 ? 12.945 -6.956 -19.665 1.00 92.50 85 ARG A CA 1
ATOM 695 C C . ARG A 1 85 ? 13.454 -5.545 -19.944 1.00 92.50 85 ARG A C 1
ATOM 697 O O . ARG A 1 85 ? 13.913 -5.284 -21.052 1.00 92.50 85 ARG A O 1
ATOM 704 N N . LYS A 1 86 ? 13.425 -4.661 -18.942 1.00 91.31 86 LYS A N 1
ATOM 705 C CA . LYS A 1 86 ? 13.945 -3.290 -19.063 1.00 91.31 86 LYS A CA 1
ATOM 706 C C . LYS A 1 86 ? 15.454 -3.270 -19.306 1.00 91.31 86 LYS A C 1
ATOM 708 O O . LYS A 1 86 ? 15.904 -2.498 -20.139 1.00 91.31 86 LYS A O 1
ATOM 713 N N . ALA A 1 87 ? 16.220 -4.143 -18.653 1.00 93.00 87 ALA A N 1
ATOM 714 C CA . ALA A 1 87 ? 17.662 -4.263 -18.860 1.00 93.00 87 ALA A CA 1
ATOM 715 C C . ALA A 1 87 ? 18.002 -4.761 -20.272 1.00 93.00 87 ALA A C 1
ATOM 717 O O . ALA A 1 87 ? 18.887 -4.205 -20.907 1.00 93.00 87 ALA A O 1
ATOM 718 N N . LYS A 1 88 ? 17.263 -5.747 -20.803 1.00 93.38 88 LYS A N 1
ATOM 719 C CA . LYS A 1 88 ? 17.421 -6.208 -22.194 1.00 93.38 88 LYS A CA 1
ATOM 720 C C . LYS A 1 88 ? 17.097 -5.106 -23.201 1.00 93.38 88 LYS A C 1
ATOM 722 O O . LYS A 1 88 ? 17.825 -4.941 -24.170 1.00 93.38 88 LYS A O 1
ATOM 727 N N . MET A 1 89 ? 16.028 -4.343 -22.963 1.00 90.38 89 MET A N 1
ATOM 728 C CA . MET A 1 89 ? 15.678 -3.193 -23.803 1.00 90.38 89 MET A CA 1
ATOM 729 C C . MET A 1 89 ? 16.738 -2.092 -23.730 1.00 90.38 89 MET A C 1
ATOM 731 O O . MET A 1 89 ? 17.096 -1.541 -24.762 1.00 90.38 89 MET A O 1
ATOM 735 N N . ALA A 1 90 ? 17.262 -1.795 -22.539 1.00 90.00 90 ALA A N 1
ATOM 736 C CA . ALA A 1 90 ? 18.329 -0.815 -22.359 1.00 90.00 90 ALA A CA 1
ATOM 737 C C . ALA A 1 90 ? 19.629 -1.259 -23.043 1.00 90.00 90 ALA A C 1
ATOM 739 O O . ALA A 1 90 ? 20.218 -0.465 -23.760 1.00 90.00 90 ALA A O 1
ATOM 740 N N . ALA A 1 91 ? 20.023 -2.528 -22.911 1.00 91.44 91 ALA A N 1
ATOM 741 C CA . ALA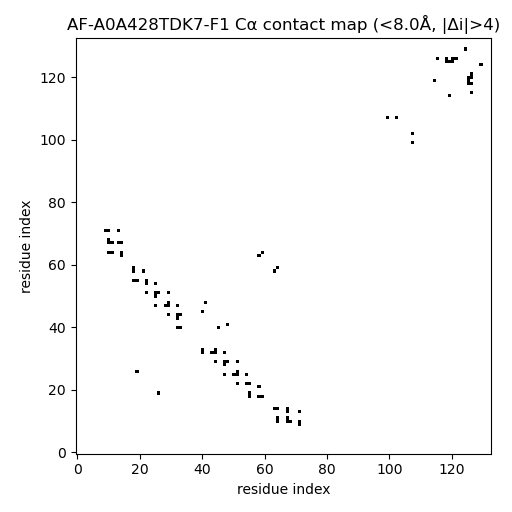 A 1 91 ? 21.193 -3.075 -23.596 1.00 91.44 91 ALA A CA 1
ATOM 742 C C . ALA A 1 91 ? 21.032 -3.031 -25.125 1.00 91.44 91 ALA A C 1
ATOM 744 O O . ALA A 1 91 ? 21.928 -2.571 -25.822 1.00 91.44 91 ALA A O 1
ATOM 745 N N . ALA A 1 92 ? 19.861 -3.416 -25.647 1.00 88.50 92 ALA A N 1
ATOM 746 C CA . ALA A 1 92 ? 19.562 -3.296 -27.074 1.00 88.50 92 ALA A CA 1
ATOM 747 C C . ALA A 1 92 ? 19.581 -1.830 -27.543 1.00 88.50 92 ALA A C 1
ATOM 749 O O . ALA A 1 92 ? 20.069 -1.531 -28.630 1.00 88.50 92 ALA A O 1
ATOM 750 N N . GLN A 1 93 ? 19.088 -0.904 -26.713 1.00 82.88 93 GLN A N 1
ATOM 751 C CA . GLN A 1 93 ? 19.157 0.530 -26.985 1.00 82.88 93 GLN A CA 1
ATOM 752 C C . GLN A 1 93 ? 20.606 1.032 -26.980 1.00 82.88 93 GLN A C 1
ATOM 754 O O . GLN A 1 93 ? 20.966 1.830 -27.837 1.00 82.88 93 GLN A O 1
ATOM 759 N N . GLU A 1 94 ? 21.447 0.583 -26.049 1.00 80.44 94 GLU A N 1
ATOM 760 C CA . GLU A 1 94 ? 22.868 0.940 -25.984 1.00 80.44 94 GLU A CA 1
ATOM 761 C C . GLU A 1 94 ? 23.647 0.403 -27.191 1.00 80.44 94 GLU A C 1
ATOM 763 O O . GLU A 1 94 ? 24.438 1.143 -27.774 1.00 80.44 94 GLU A O 1
ATOM 768 N N . GLU A 1 95 ? 23.394 -0.838 -27.617 1.00 85.25 95 GLU A N 1
ATOM 769 C CA . GLU A 1 95 ? 23.966 -1.421 -28.838 1.00 85.25 95 GLU A CA 1
ATOM 770 C C . GLU A 1 95 ? 23.531 -0.646 -30.083 1.00 85.25 95 GLU A C 1
ATOM 772 O O . GLU A 1 95 ? 24.377 -0.253 -30.888 1.00 85.25 95 GLU A O 1
ATOM 777 N N . PHE A 1 96 ? 22.237 -0.335 -30.191 1.00 83.31 96 PHE A N 1
ATOM 778 C CA . PHE A 1 96 ? 21.699 0.488 -31.270 1.00 83.31 96 PHE A CA 1
ATOM 779 C C . PHE A 1 96 ? 22.336 1.883 -31.290 1.00 83.31 96 PHE A C 1
ATOM 781 O O . PHE A 1 96 ? 22.780 2.347 -32.337 1.00 83.31 96 PHE A O 1
ATOM 788 N N . MET A 1 97 ? 22.441 2.546 -30.134 1.00 74.88 97 MET A N 1
ATOM 789 C CA . MET A 1 97 ? 23.080 3.860 -30.013 1.00 74.88 97 MET A CA 1
ATOM 790 C C . MET A 1 97 ? 24.575 3.801 -30.347 1.00 74.88 97 MET A C 1
ATOM 792 O O . MET A 1 97 ? 25.098 4.727 -30.970 1.00 74.88 97 MET A O 1
ATOM 796 N N . ARG A 1 98 ? 25.266 2.716 -29.967 1.00 76.50 98 ARG A N 1
ATOM 797 C CA . ARG A 1 98 ? 26.678 2.474 -30.287 1.00 76.50 98 ARG A CA 1
ATOM 798 C C . ARG A 1 98 ? 26.900 2.323 -31.787 1.00 76.50 98 ARG A C 1
ATOM 800 O O . ARG A 1 98 ? 27.800 2.954 -32.335 1.00 76.50 98 ARG A O 1
ATOM 807 N N . GLU A 1 99 ? 26.089 1.496 -32.434 1.00 79.44 99 GLU A N 1
ATOM 808 C CA . GLU A 1 99 ? 26.146 1.296 -33.878 1.00 79.44 99 GLU A CA 1
ATOM 809 C C . GLU A 1 99 ? 25.812 2.598 -34.608 1.00 79.44 99 GLU A C 1
ATOM 811 O O . GLU A 1 99 ? 26.564 3.012 -35.486 1.00 79.44 99 GLU A O 1
ATOM 816 N N . TRP A 1 100 ? 24.760 3.299 -34.173 1.00 76.56 100 TRP A N 1
ATOM 817 C CA . TRP A 1 100 ? 24.301 4.555 -34.759 1.00 76.56 100 TRP A CA 1
ATOM 818 C C . TRP A 1 100 ? 25.361 5.662 -34.739 1.00 76.56 100 TRP A C 1
ATOM 820 O O . TRP A 1 100 ? 25.515 6.367 -35.738 1.00 76.56 100 TRP A O 1
ATOM 830 N N . TRP A 1 101 ? 26.117 5.823 -33.644 1.00 70.50 101 TRP A N 1
ATOM 831 C CA . TRP A 1 101 ? 27.167 6.851 -33.586 1.00 70.50 101 TRP A CA 1
ATOM 832 C C . TRP A 1 101 ? 28.435 6.461 -34.366 1.00 70.50 101 TRP A C 1
ATOM 834 O O . TRP A 1 101 ? 29.162 7.346 -34.811 1.00 70.50 101 TRP A O 1
ATOM 844 N N . GLY A 1 102 ? 28.682 5.162 -34.576 1.00 73.56 102 GLY A N 1
ATOM 845 C CA . GLY A 1 102 ? 29.867 4.644 -35.269 1.00 73.56 102 GLY A CA 1
ATOM 846 C C . GLY A 1 102 ? 29.835 4.732 -36.802 1.00 73.56 102 GLY A C 1
ATOM 847 O O . GLY A 1 102 ? 30.846 4.445 -37.443 1.00 73.56 102 GLY A O 1
ATOM 848 N N . LEU A 1 103 ? 28.709 5.123 -37.416 1.00 71.81 103 LEU A N 1
ATOM 849 C CA . LEU A 1 103 ? 28.598 5.249 -38.875 1.00 71.81 103 LEU A CA 1
ATOM 850 C C . LEU A 1 103 ? 29.302 6.514 -39.420 1.00 71.81 103 LEU A C 1
ATOM 852 O O . LEU A 1 103 ? 29.218 7.587 -38.806 1.00 71.81 103 LEU A O 1
ATOM 856 N N . PRO A 1 104 ? 29.914 6.443 -40.624 1.00 69.38 104 PRO A N 1
ATOM 857 C CA . PRO A 1 104 ? 30.413 7.620 -41.334 1.00 69.38 104 PRO A CA 1
ATOM 858 C C . PRO A 1 104 ? 29.321 8.690 -41.515 1.00 69.38 104 PRO A C 1
ATOM 860 O O . PRO A 1 104 ? 28.168 8.362 -41.798 1.00 69.38 104 PRO A O 1
ATOM 863 N N . GLU A 1 105 ? 29.688 9.973 -41.407 1.00 63.75 105 GLU A N 1
ATOM 864 C CA . GLU A 1 105 ? 28.765 11.130 -41.426 1.00 63.75 105 GLU A CA 1
ATOM 865 C C . GLU A 1 105 ? 27.767 11.096 -42.606 1.00 63.75 105 GLU A C 1
ATOM 867 O O . GLU A 1 105 ? 26.580 11.368 -42.440 1.00 63.75 105 GLU A O 1
ATOM 872 N N . HIS A 1 106 ? 28.218 10.670 -43.791 1.00 70.06 106 HIS A N 1
ATOM 873 C CA . HIS A 1 106 ? 27.389 10.580 -44.999 1.00 70.06 106 HIS A CA 1
ATOM 874 C C . HIS A 1 106 ? 26.284 9.505 -44.921 1.00 70.06 106 HIS A C 1
ATOM 876 O O . HIS A 1 106 ? 25.215 9.673 -45.511 1.00 70.06 106 HIS A O 1
ATOM 882 N N . VAL A 1 107 ? 26.507 8.418 -44.173 1.00 73.81 107 VAL A N 1
ATOM 883 C CA . VAL A 1 107 ? 25.514 7.347 -43.963 1.00 73.81 107 VAL A CA 1
ATOM 884 C C . VAL A 1 107 ? 24.501 7.752 -42.890 1.00 73.81 107 VAL A C 1
ATOM 886 O O . VAL A 1 107 ? 23.311 7.465 -43.011 1.00 73.81 107 VAL A O 1
ATOM 889 N N . ARG A 1 108 ? 24.946 8.492 -41.865 1.00 70.12 108 ARG A N 1
ATOM 890 C CA . ARG A 1 108 ? 2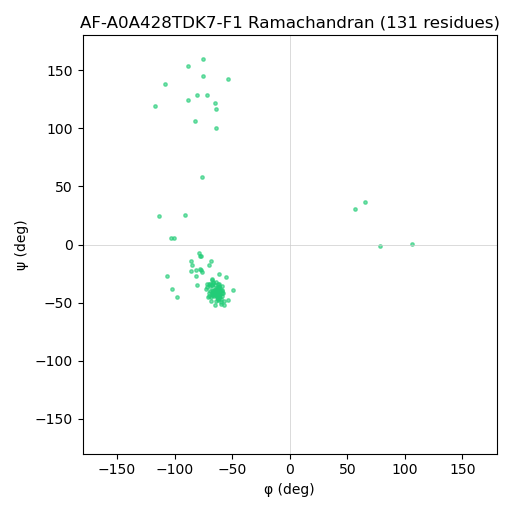4.051 9.069 -40.848 1.00 70.12 108 ARG A CA 1
ATOM 891 C C . ARG A 1 108 ? 23.073 10.068 -41.468 1.00 70.12 108 ARG A C 1
ATOM 893 O O . ARG A 1 108 ? 21.870 9.953 -41.252 1.00 70.12 108 ARG A O 1
ATOM 900 N N . LEU A 1 109 ? 23.571 10.988 -42.296 1.00 69.69 109 LEU A N 1
ATOM 901 C CA . LEU A 1 109 ? 22.756 12.014 -42.959 1.00 69.69 109 LEU A CA 1
ATOM 902 C C . LEU A 1 109 ? 21.776 11.442 -43.997 1.00 69.69 109 LEU A C 1
ATOM 904 O O . LEU A 1 109 ? 20.674 11.968 -44.151 1.00 69.69 109 LEU A O 1
ATOM 908 N N . SER A 1 110 ? 22.148 10.372 -44.709 1.00 71.38 110 SER A N 1
ATOM 909 C CA . SER A 1 110 ? 21.251 9.702 -45.666 1.00 71.38 110 SER A CA 1
ATOM 910 C C . SER A 1 110 ? 20.130 8.942 -44.959 1.00 71.38 110 SER A C 1
ATOM 912 O O . SER A 1 110 ? 18.972 9.159 -45.304 1.00 71.38 110 SER A O 1
ATOM 914 N N . ARG A 1 111 ? 20.427 8.172 -43.900 1.00 70.06 111 ARG A N 1
ATOM 915 C CA . ARG A 1 111 ? 19.384 7.563 -43.051 1.00 70.06 111 ARG A CA 1
ATOM 916 C C . ARG A 1 111 ? 18.487 8.601 -42.387 1.00 70.06 111 ARG A C 1
ATOM 918 O O . ARG A 1 111 ? 17.289 8.380 -42.278 1.00 70.06 111 ARG A O 1
ATOM 925 N N . GLN A 1 112 ? 19.038 9.731 -41.945 1.00 68.88 112 GLN A N 1
ATOM 926 C CA . GLN A 1 112 ? 18.250 10.813 -41.352 1.00 68.88 112 GLN A CA 1
ATOM 927 C C . GLN A 1 112 ? 17.266 11.411 -42.366 1.00 68.88 112 GLN A C 1
ATOM 929 O O . GLN A 1 112 ? 16.098 11.600 -42.037 1.00 68.88 112 GLN A O 1
ATOM 934 N N . LYS A 1 113 ? 17.706 11.615 -43.616 1.00 72.81 113 LYS A N 1
ATOM 935 C CA . LYS A 1 113 ? 16.834 12.032 -44.724 1.00 72.81 113 LYS A CA 1
ATOM 936 C C . LYS A 1 113 ? 15.798 10.970 -45.091 1.00 72.81 113 LYS A C 1
ATOM 938 O O . LYS A 1 113 ? 14.658 11.328 -45.355 1.00 72.81 113 LYS A O 1
ATOM 943 N N . GLU A 1 114 ? 16.153 9.685 -45.086 1.00 71.19 114 GLU A N 1
ATOM 944 C CA . GLU A 1 114 ? 15.195 8.593 -45.312 1.00 71.19 114 GLU A CA 1
ATOM 945 C C . GLU A 1 114 ? 14.136 8.529 -44.204 1.00 71.19 114 GLU A C 1
ATOM 947 O O . GLU A 1 114 ? 12.956 8.405 -44.509 1.00 71.19 114 GLU A O 1
ATOM 952 N N . MET A 1 115 ? 14.521 8.678 -42.933 1.00 61.66 115 MET A N 1
ATOM 953 C CA . MET A 1 115 ? 13.601 8.725 -41.783 1.00 61.66 115 MET A CA 1
ATOM 954 C C . MET A 1 115 ? 12.661 9.939 -41.846 1.00 61.66 115 MET A C 1
ATOM 956 O O . MET A 1 115 ? 11.470 9.828 -41.548 1.00 61.66 115 MET A O 1
ATOM 960 N N . GLU A 1 116 ? 13.184 11.094 -42.270 1.00 64.12 116 GLU A N 1
ATOM 961 C CA . GLU A 1 116 ? 12.425 12.331 -42.475 1.00 64.12 116 GLU A CA 1
ATOM 962 C C . GLU A 1 116 ? 11.438 12.205 -43.647 1.00 64.12 116 GLU A C 1
ATOM 964 O O . GLU A 1 116 ? 10.276 12.591 -43.522 1.00 64.12 116 GLU A O 1
ATOM 969 N N . GLN A 1 117 ? 11.856 11.575 -44.751 1.00 64.62 117 GLN A N 1
ATOM 970 C CA . GLN A 1 117 ? 10.997 11.268 -45.901 1.00 64.62 117 GLN A CA 1
ATOM 971 C C . GLN A 1 117 ? 9.944 10.201 -45.586 1.00 64.62 117 GLN A C 1
ATOM 973 O O . GLN A 1 117 ? 8.824 10.267 -46.092 1.00 64.62 117 GLN A O 1
ATOM 978 N N . ARG A 1 118 ? 10.281 9.231 -44.732 1.00 61.06 118 ARG A N 1
ATOM 979 C CA . ARG A 1 118 ? 9.367 8.182 -44.263 1.00 61.06 118 ARG A CA 1
ATOM 980 C C . ARG A 1 118 ? 8.388 8.687 -43.199 1.00 61.06 118 ARG A C 1
ATOM 982 O O . ARG A 1 118 ? 7.423 7.993 -42.887 1.00 61.06 118 ARG A O 1
ATOM 989 N N . GLY A 1 119 ? 8.592 9.905 -42.688 1.00 58.00 119 GLY A N 1
ATOM 990 C CA . GLY A 1 119 ? 7.662 10.591 -41.794 1.00 58.00 119 GLY A CA 1
ATOM 991 C C . GLY A 1 119 ? 7.497 9.900 -40.440 1.00 58.00 119 GLY A C 1
ATOM 992 O O . GLY A 1 119 ? 6.387 9.851 -39.904 1.00 58.00 119 GLY A O 1
ATOM 993 N N . GLU A 1 120 ? 8.565 9.319 -39.891 1.00 53.22 120 GLU A N 1
ATOM 994 C CA . GLU A 1 120 ? 8.462 8.551 -38.648 1.00 53.22 120 GLU A CA 1
ATOM 995 C C . GLU A 1 120 ? 8.224 9.461 -37.423 1.00 53.22 120 GLU A C 1
ATOM 997 O O . GLU A 1 120 ? 8.914 10.456 -37.191 1.00 53.22 120 GLU A O 1
ATOM 1002 N N . ARG A 1 121 ? 7.195 9.119 -36.631 1.00 54.03 121 ARG A N 1
ATOM 1003 C CA . ARG A 1 121 ? 6.775 9.850 -35.425 1.00 54.03 121 ARG A CA 1
ATOM 1004 C C . ARG A 1 121 ? 7.621 9.443 -34.225 1.00 54.03 121 ARG A C 1
ATOM 1006 O O . ARG A 1 121 ? 7.393 8.389 -33.634 1.00 54.03 121 ARG A O 1
ATOM 1013 N N . ILE A 1 122 ? 8.533 10.306 -33.796 1.00 46.94 122 ILE A N 1
ATOM 1014 C CA . ILE A 1 122 ? 9.275 10.118 -32.542 1.00 46.94 122 ILE A CA 1
ATOM 1015 C C . ILE A 1 122 ? 8.450 10.755 -31.412 1.00 46.94 122 ILE A C 1
ATOM 1017 O O . ILE A 1 122 ? 8.082 11.924 -31.501 1.00 46.94 122 ILE A O 1
ATOM 1021 N N . HIS A 1 123 ? 8.114 9.988 -30.364 1.00 44.47 123 HIS A N 1
ATOM 1022 C CA . HIS A 1 123 ? 7.192 10.408 -29.285 1.00 44.47 123 HIS A CA 1
ATOM 1023 C C . HIS A 1 123 ? 5.789 10.843 -29.767 1.00 44.47 123 HIS A C 1
ATOM 1025 O O . HIS A 1 123 ? 5.138 11.685 -29.155 1.00 44.47 123 HIS A O 1
ATOM 1031 N N . GLY A 1 124 ? 5.294 10.265 -30.867 1.00 48.47 124 GLY A N 1
ATOM 1032 C CA . GLY A 1 124 ? 3.954 10.567 -31.385 1.00 48.47 124 GLY A CA 1
ATOM 1033 C C . GLY A 1 124 ? 3.841 11.878 -32.173 1.00 48.47 124 GLY A C 1
ATOM 1034 O O . GLY A 1 124 ? 2.772 12.144 -32.715 1.00 48.47 124 GLY A O 1
ATOM 1035 N N . LEU A 1 125 ? 4.926 12.645 -32.312 1.00 49.38 125 LEU A N 1
ATOM 1036 C CA . LEU A 1 125 ? 4.979 13.881 -33.096 1.00 49.38 125 LEU A CA 1
ATOM 1037 C C . LEU A 1 125 ? 5.805 13.667 -34.367 1.00 49.38 125 LEU A C 1
ATOM 1039 O O . LEU A 1 125 ? 6.852 13.014 -34.330 1.00 49.38 125 LEU A O 1
ATOM 1043 N N . THR A 1 126 ? 5.343 14.207 -35.497 1.00 54.97 126 THR A N 1
ATOM 1044 C CA . THR A 1 126 ? 6.183 14.288 -36.700 1.00 54.97 126 THR A CA 1
ATOM 1045 C C . THR A 1 126 ? 7.209 15.413 -36.529 1.00 54.97 126 THR A C 1
ATOM 1047 O O . THR A 1 126 ? 7.016 16.317 -35.714 1.00 54.97 126 THR A O 1
ATOM 1050 N N . ALA A 1 127 ? 8.308 15.387 -37.291 1.00 53.59 127 ALA A N 1
ATOM 1051 C CA . ALA A 1 127 ? 9.317 16.455 -37.263 1.00 53.59 127 ALA A CA 1
ATOM 1052 C C . ALA A 1 127 ? 8.721 17.850 -37.546 1.00 53.59 127 ALA A C 1
ATOM 1054 O O . ALA A 1 127 ? 9.220 18.844 -37.030 1.00 53.59 127 ALA A O 1
ATOM 1055 N N . LYS A 1 128 ? 7.618 17.904 -38.302 1.00 57.81 128 LYS A N 1
ATOM 1056 C CA . LYS A 1 128 ? 6.895 19.124 -38.674 1.00 57.81 128 LYS A CA 1
ATOM 1057 C C . LYS A 1 128 ? 6.006 19.682 -37.552 1.00 57.81 128 LYS A C 1
ATOM 1059 O O . LYS A 1 128 ? 5.682 20.862 -37.576 1.00 57.81 128 LYS A O 1
ATOM 1064 N N . ASP A 1 129 ? 5.643 18.847 -36.575 1.00 55.62 129 ASP A N 1
ATOM 1065 C CA . ASP A 1 129 ? 4.714 19.182 -35.482 1.00 55.62 129 ASP A CA 1
ATOM 1066 C C . ASP A 1 129 ? 5.431 19.469 -34.150 1.00 55.62 129 ASP A C 1
ATOM 1068 O O . ASP A 1 129 ? 4.791 19.622 -33.106 1.00 55.62 129 ASP A O 1
ATOM 1072 N N . ARG A 1 130 ? 6.770 19.499 -34.139 1.00 58.09 130 ARG A N 1
ATOM 1073 C CA . ARG A 1 130 ? 7.538 19.806 -32.929 1.00 58.09 130 ARG A CA 1
ATOM 1074 C C . ARG A 1 130 ? 7.564 21.326 -32.719 1.00 58.09 130 ARG A C 1
ATOM 1076 O O . ARG A 1 130 ? 7.953 22.034 -33.642 1.00 58.09 130 ARG A O 1
ATOM 1083 N N . PRO A 1 131 ? 7.219 21.843 -31.525 1.00 52.56 131 PRO A N 1
ATOM 1084 C CA . PRO A 1 131 ? 7.404 23.259 -31.242 1.00 52.56 131 PRO A CA 1
ATOM 1085 C C . PRO A 1 131 ? 8.901 23.588 -31.274 1.00 52.56 131 PRO A C 1
ATOM 1087 O O . PRO A 1 131 ? 9.671 23.057 -30.467 1.00 52.56 131 PRO A O 1
ATOM 1090 N N . GLU A 1 132 ? 9.307 24.440 -32.214 1.00 57.75 132 GLU A N 1
ATOM 1091 C CA . GLU A 1 132 ? 10.600 25.122 -32.166 1.00 57.75 132 GLU A CA 1
ATOM 1092 C C . GLU A 1 132 ? 10.585 26.047 -30.941 1.00 57.75 132 GLU A C 1
ATOM 1094 O O . GLU A 1 132 ? 9.680 26.870 -30.782 1.00 57.75 132 GLU A O 1
ATOM 1099 N N . LYS A 1 133 ? 11.533 25.841 -30.026 1.00 45.22 133 LYS A N 1
ATOM 1100 C CA . LYS A 1 133 ? 11.835 26.788 -28.952 1.00 45.22 133 LYS A CA 1
ATOM 1101 C C . LYS A 1 133 ? 13.043 27.611 -29.349 1.00 45.22 133 LYS A C 1
ATOM 1103 O O . LYS A 1 133 ? 13.985 26.993 -29.893 1.00 45.22 133 LYS A O 1
#

pLDDT: mean 78.73, std 14.44, range [38.44, 93.38]

Organism: NCBI:txid2604345

Foldseek 3Di:
DVVPPVCLVVLVVLLVVVLCVQLVVLVVLLVVQCVPPDPCSCPRSVVSVVVSVVSSVVSPDPVSSVVSVVVSVVVVVVVVVVVVVVVVVVVVVVVVVVVLVPDDPVVNVVVVVVCLVVQDDDVNDGPVRDDDD

Secondary structure (DSSP, 8-state):
-GGGSTTHHHHHHHHHHHHHHHTHHHHHHHHHHHTT-SSSHHHHTHHHHHHHHHHHHHH--HHHHHHHHHHHHHHHHHHHHHHHHHHHHHHHHHHHHHHHHHS-HHHHHHHHHHHHHTT--BTTB-GGGSPP-

Radius of gyration: 28.4 Å; Cα contacts (8 Å, |Δi|>4): 52; chains: 1; bounding box: 47×46×73 Å

Solvent-accessible surface area (backbone atoms only — not comparable to full-atom values): 7588 Å² total; per-residue (Å²): 124,81,82,67,66,80,50,53,67,59,30,49,51,52,33,51,52,51,43,48,63,75,38,40,68,41,49,47,53,32,48,61,59,38,66,91,39,89,85,52,33,80,70,79,35,40,68,41,49,48,53,31,50,50,47,48,58,71,59,63,40,71,68,52,49,50,53,29,42,52,51,48,52,52,55,50,52,48,55,49,54,51,49,53,54,51,50,52,52,49,49,52,47,50,52,50,52,53,55,62,70,70,49,59,70,72,59,50,53,49,52,50,50,51,44,60,73,68,58,59,55,65,95,82,36,42,86,87,69,56,85,85,127

InterPro domains:
  IPR013892 Cytochrome c oxidase biogenesis protein Cmc1-like [PF08583] (11-78)

Nearest PDB structures (foldseek):
  8akw-assembly1_0  TM=3.744E-01  e=7.657E+00  Synechocystis sp. PCC 6803
  8aku-assembly1_0  TM=3.393E-01  e=6.813E+00  Synechocystis sp. PCC 6803